Protein AF-A0A971VR02-F1 (afdb_monomer)

Nearest PDB structures (foldseek):
  7drw-assembly1_g  TM=4.726E-01  e=2.283E+00  Homo sapiens

Secondary structure (DSSP, 8-state):
-PPPPHHHHHHHHHHHHHHHHHHHHHHIIIIIHHHHHHHHHHHHHHHHHTSSSPPPPPPGGGGS-HHHHHHHHHHHHHHHHHHHHHHHHHHHHHHTT-----

Sequence (102 aa):
MRQLRPSELVAILRELQRQKTIQEYHEMRNKWAFLAAVFTNGISALAGMFGKKKPKQVEPDAFISKDLKKAVERLTKKTQQEEDRWATLIQEAKAKGLRGPW

Solvent-accessible surface area (backbone atoms only — not comparable to full-atom values): 5870 Å² total; per-residue (Å²): 132,84,85,76,51,74,69,55,50,52,52,51,53,53,50,53,53,50,52,49,54,54,49,51,47,50,46,45,53,62,50,51,18,38,48,52,21,50,53,53,38,51,53,35,54,59,54,31,75,79,42,100,53,84,59,81,83,57,58,32,74,76,72,55,56,70,66,60,55,49,52,50,52,53,55,52,53,51,48,52,55,49,50,54,49,50,53,51,52,52,52,51,38,51,73,70,68,57,86,73,99,119

pLDDT: mean 71.81, std 8.34, range [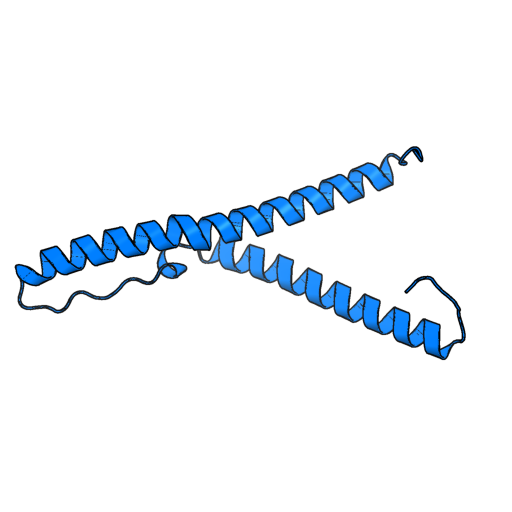50.0, 88.0]

Radius of gyration: 22.69 Å; Cα contacts (8 Å, |Δi|>4): 40; chains: 1; bounding box: 48×31×68 Å

Structure (mmCIF, N/CA/C/O backbone):
data_AF-A0A971VR02-F1
#
_entry.id   AF-A0A971VR02-F1
#
loop_
_atom_site.group_PDB
_atom_site.id
_atom_site.type_symbol
_atom_site.label_atom_id
_atom_site.label_alt_id
_atom_site.label_comp_id
_atom_site.label_asym_id
_atom_site.label_entity_id
_atom_site.label_seq_id
_atom_site.pdbx_PDB_ins_code
_atom_site.Cartn_x
_atom_site.Cartn_y
_atom_site.Cartn_z
_atom_site.occupancy
_atom_site.B_iso_or_equiv
_atom_site.auth_seq_id
_atom_site.auth_comp_id
_atom_site.auth_asym_id
_atom_site.auth_atom_id
_atom_site.pdbx_PDB_model_num
ATOM 1 N N . MET A 1 1 ? 25.600 -12.538 -16.639 1.00 50.00 1 MET A N 1
ATOM 2 C CA . MET A 1 1 ? 24.533 -11.561 -16.324 1.00 50.00 1 MET A CA 1
ATOM 3 C C . MET A 1 1 ? 24.337 -10.672 -17.538 1.00 50.00 1 MET A C 1
ATOM 5 O O . MET A 1 1 ? 25.326 -10.176 -18.062 1.00 50.00 1 MET A O 1
ATOM 9 N N . ARG A 1 2 ? 23.109 -10.540 -18.045 1.00 76.38 2 ARG A N 1
ATOM 10 C CA . ARG A 1 2 ? 22.819 -9.698 -19.216 1.00 76.38 2 ARG A CA 1
ATOM 11 C C . ARG A 1 2 ? 22.858 -8.225 -18.791 1.00 76.38 2 ARG A C 1
ATOM 13 O O . ARG A 1 2 ? 22.298 -7.894 -17.751 1.00 76.38 2 ARG A O 1
ATOM 20 N N . GLN A 1 3 ? 23.525 -7.365 -19.560 1.00 77.56 3 GLN A N 1
ATOM 21 C CA . GLN A 1 3 ? 23.525 -5.922 -19.299 1.00 77.56 3 GLN A CA 1
ATOM 22 C C . GLN A 1 3 ? 22.142 -5.350 -19.628 1.00 77.56 3 GLN A C 1
ATOM 24 O O . GLN A 1 3 ? 21.640 -5.534 -20.737 1.00 77.56 3 GLN A O 1
ATOM 29 N N . LEU A 1 4 ? 21.521 -4.704 -18.641 1.00 75.06 4 LEU A N 1
ATOM 30 C CA . LEU A 1 4 ? 20.229 -4.040 -18.794 1.00 75.06 4 LEU A CA 1
ATOM 31 C C . LEU A 1 4 ? 20.409 -2.750 -19.587 1.00 75.06 4 LEU A C 1
ATOM 33 O O . LEU A 1 4 ? 21.336 -1.977 -19.334 1.00 75.06 4 LEU A O 1
ATOM 37 N N . ARG A 1 5 ? 19.498 -2.491 -20.523 1.00 83.00 5 ARG A N 1
ATOM 38 C CA . ARG A 1 5 ? 19.457 -1.195 -21.203 1.00 83.00 5 ARG A CA 1
ATOM 39 C C . ARG A 1 5 ? 18.953 -0.122 -20.231 1.00 83.00 5 ARG A C 1
ATOM 41 O O . ARG A 1 5 ? 18.125 -0.426 -19.369 1.00 83.00 5 ARG A O 1
ATOM 48 N N . PRO A 1 6 ? 19.365 1.147 -20.388 1.00 82.38 6 PRO A N 1
ATOM 49 C CA . PRO A 1 6 ? 18.902 2.234 -19.522 1.00 82.38 6 PRO A CA 1
ATOM 50 C C . PRO A 1 6 ? 17.370 2.333 -19.411 1.00 82.38 6 PRO A C 1
ATOM 52 O O . PRO A 1 6 ? 16.842 2.614 -18.340 1.00 82.38 6 PRO A O 1
ATOM 55 N N . SER A 1 7 ? 16.638 2.034 -20.489 1.00 82.12 7 SER A N 1
ATOM 56 C CA . SER A 1 7 ? 15.169 2.006 -20.501 1.00 82.12 7 SER A CA 1
ATOM 57 C C . SER A 1 7 ? 14.567 0.877 -19.656 1.00 82.12 7 SER A C 1
ATOM 59 O O . SER A 1 7 ? 13.571 1.088 -18.967 1.00 82.12 7 SER A O 1
ATOM 61 N N . GLU A 1 8 ? 15.180 -0.308 -19.675 1.00 77.62 8 GLU A N 1
ATOM 62 C CA . GLU A 1 8 ? 14.760 -1.463 -18.871 1.00 77.62 8 GLU A CA 1
ATOM 63 C C . GLU A 1 8 ? 15.004 -1.195 -17.383 1.00 77.62 8 GLU A C 1
ATOM 65 O O . GLU A 1 8 ? 14.164 -1.517 -16.547 1.00 77.62 8 GLU A O 1
ATOM 70 N N . LEU A 1 9 ? 16.105 -0.515 -17.055 1.00 82.69 9 LEU A N 1
ATOM 71 C CA . LEU A 1 9 ? 16.428 -0.117 -15.687 1.00 82.69 9 LEU A CA 1
ATOM 72 C C . LEU A 1 9 ? 15.407 0.890 -15.131 1.00 82.69 9 LEU A C 1
ATOM 74 O O . LEU A 1 9 ? 14.932 0.729 -14.009 1.00 82.69 9 LEU A O 1
ATOM 78 N N . VAL A 1 10 ? 14.997 1.884 -15.928 1.00 83.44 10 VAL A N 1
ATOM 79 C CA . VAL A 1 10 ? 13.938 2.836 -15.539 1.00 83.44 10 VAL A CA 1
ATOM 80 C C . VAL A 1 10 ? 12.592 2.134 -15.334 1.00 83.44 10 VAL A C 1
ATOM 82 O O . VAL A 1 10 ? 11.867 2.469 -14.397 1.00 83.44 10 VAL A O 1
ATOM 85 N N . ALA A 1 11 ? 12.255 1.155 -16.177 1.00 82.75 11 ALA A N 1
ATOM 86 C CA . ALA A 1 11 ? 11.032 0.370 -16.018 1.00 82.75 11 ALA A CA 1
ATOM 87 C C . ALA A 1 11 ? 11.045 -0.439 -14.709 1.00 82.75 11 ALA A C 1
ATOM 89 O O . ALA A 1 11 ? 10.077 -0.390 -13.951 1.00 82.75 11 ALA A O 1
ATOM 90 N N . ILE A 1 12 ? 12.165 -1.098 -14.398 1.00 81.62 12 ILE A N 1
ATOM 91 C CA . ILE A 1 12 ? 12.343 -1.849 -13.148 1.00 81.62 12 ILE A CA 1
ATOM 92 C C . ILE A 1 12 ? 12.247 -0.921 -11.930 1.00 81.62 12 ILE A C 1
ATOM 94 O O . ILE A 1 12 ? 11.555 -1.249 -10.970 1.00 81.62 12 ILE A O 1
ATOM 98 N N . LEU A 1 13 ? 12.880 0.258 -11.964 1.00 82.00 13 LEU A N 1
ATOM 99 C CA . LEU A 1 13 ? 12.797 1.228 -10.865 1.00 82.00 13 LEU A CA 1
ATOM 100 C C . LEU A 1 13 ? 11.361 1.702 -10.612 1.00 82.00 13 LEU A C 1
ATOM 102 O O . LEU A 1 13 ? 10.946 1.814 -9.458 1.00 82.00 13 LEU A O 1
ATOM 106 N N . ARG A 1 14 ? 10.588 1.947 -11.677 1.00 79.38 14 ARG A N 1
ATOM 107 C CA . ARG A 1 14 ? 9.173 2.322 -11.555 1.00 79.38 14 ARG A CA 1
ATOM 108 C C . ARG A 1 14 ? 8.34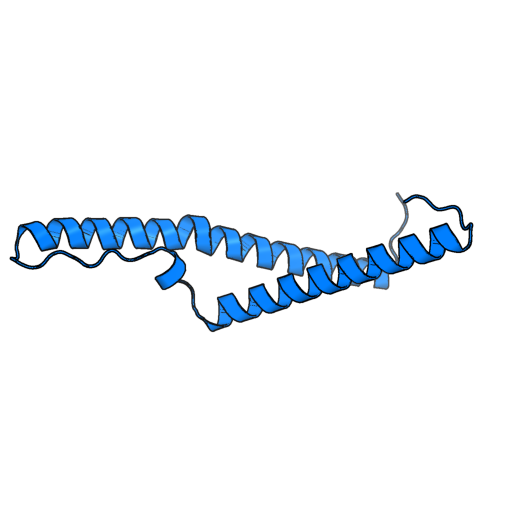3 1.205 -10.932 1.00 79.38 14 ARG A C 1
ATOM 110 O O . ARG A 1 14 ? 7.527 1.486 -10.057 1.00 79.38 14 ARG A O 1
ATOM 117 N N . GLU A 1 15 ? 8.570 -0.041 -11.337 1.00 82.25 15 GLU A N 1
ATOM 118 C CA . GLU A 1 15 ? 7.842 -1.181 -10.777 1.00 82.25 15 GLU A CA 1
ATOM 119 C C . GLU A 1 15 ? 8.222 -1.439 -9.312 1.00 82.25 15 GLU A C 1
ATOM 121 O O . GLU A 1 15 ? 7.349 -1.657 -8.477 1.00 82.25 15 GLU A O 1
ATOM 126 N N . LEU A 1 16 ? 9.501 -1.307 -8.949 1.00 80.25 16 LEU A N 1
ATOM 127 C CA . LEU A 1 16 ? 9.942 -1.410 -7.554 1.00 80.25 16 LEU A CA 1
ATOM 128 C C . LEU A 1 16 ? 9.333 -0.314 -6.672 1.00 80.25 16 LEU A C 1
ATOM 130 O O . LEU A 1 16 ? 8.891 -0.586 -5.556 1.00 80.25 16 LEU A O 1
ATOM 134 N N . GLN A 1 17 ? 9.255 0.922 -7.169 1.00 75.00 17 GLN A N 1
ATOM 135 C CA . GLN A 1 17 ? 8.597 2.018 -6.456 1.00 75.00 17 GLN A CA 1
ATOM 136 C C . GLN A 1 17 ? 7.095 1.745 -6.262 1.00 75.00 17 GLN A C 1
ATOM 138 O O . GLN A 1 17 ? 6.529 2.021 -5.201 1.00 75.00 17 GLN A O 1
ATOM 143 N N . ARG A 1 18 ? 6.447 1.149 -7.265 1.00 80.56 18 ARG A N 1
ATOM 144 C CA . ARG A 1 18 ? 5.046 0.725 -7.197 1.00 80.56 18 ARG A CA 1
ATOM 145 C C . ARG A 1 18 ? 4.835 -0.380 -6.158 1.00 80.56 18 ARG A C 1
ATOM 147 O O . ARG A 1 18 ? 3.947 -0.263 -5.320 1.00 80.56 18 ARG A O 1
ATOM 154 N N . GLN A 1 19 ? 5.675 -1.412 -6.153 1.00 77.12 19 GLN A N 1
ATOM 155 C CA . GLN A 1 19 ? 5.601 -2.491 -5.162 1.00 77.12 19 GLN A CA 1
ATOM 156 C C . GLN A 1 19 ? 5.831 -1.973 -3.740 1.00 77.12 19 GLN A C 1
ATOM 158 O O . GLN A 1 19 ? 5.063 -2.300 -2.836 1.00 77.12 19 GLN A O 1
ATOM 163 N N . LYS A 1 20 ? 6.820 -1.092 -3.555 1.00 82.38 20 LYS A N 1
ATOM 164 C CA . LYS A 1 20 ? 7.113 -0.471 -2.260 1.00 82.38 20 LYS A CA 1
ATOM 165 C C . LYS A 1 20 ? 5.920 0.315 -1.712 1.00 82.38 20 LYS A C 1
ATOM 167 O O . LYS A 1 20 ? 5.573 0.147 -0.551 1.00 82.38 20 LYS A O 1
ATOM 172 N N . THR A 1 21 ? 5.248 1.111 -2.546 1.00 77.06 21 THR A N 1
ATOM 173 C CA . THR A 1 21 ? 4.074 1.897 -2.115 1.00 77.06 21 THR A CA 1
ATOM 174 C C . THR A 1 21 ? 2.876 1.024 -1.734 1.00 77.06 21 THR A C 1
ATOM 176 O O . THR A 1 21 ? 2.182 1.320 -0.761 1.00 77.06 21 THR A O 1
ATOM 179 N N . ILE A 1 22 ? 2.646 -0.083 -2.447 1.00 77.69 22 ILE A N 1
ATOM 180 C CA . ILE A 1 22 ? 1.620 -1.073 -2.083 1.00 77.69 22 ILE A CA 1
ATOM 181 C C . ILE A 1 22 ? 1.971 -1.741 -0.747 1.00 77.69 22 ILE A C 1
ATOM 183 O O . ILE A 1 22 ? 1.116 -1.868 0.130 1.00 77.69 22 ILE A O 1
ATOM 187 N N . GLN A 1 23 ? 3.231 -2.132 -0.565 1.00 78.19 23 GLN A N 1
ATOM 188 C CA . GLN A 1 23 ? 3.697 -2.772 0.661 1.00 78.19 23 GLN A CA 1
ATOM 189 C C . GLN A 1 23 ? 3.600 -1.834 1.873 1.00 78.19 23 GLN A C 1
ATOM 191 O O . GLN A 1 23 ? 3.035 -2.221 2.893 1.00 78.19 23 GLN A O 1
ATOM 196 N N . GLU A 1 24 ? 4.060 -0.589 1.748 1.00 72.25 24 GLU A N 1
ATOM 197 C CA . GLU A 1 24 ? 3.957 0.436 2.796 1.00 72.25 24 GLU A CA 1
ATOM 198 C C . GLU A 1 24 ? 2.496 0.718 3.173 1.00 72.25 24 GLU A C 1
ATOM 200 O O . GLU A 1 24 ? 2.176 0.857 4.354 1.00 72.25 24 GLU A O 1
ATOM 205 N N . TYR A 1 25 ? 1.580 0.724 2.197 1.00 68.69 25 TYR A N 1
ATOM 206 C CA . TYR A 1 25 ? 0.148 0.830 2.472 1.00 68.69 25 TYR A CA 1
ATOM 207 C C . TYR A 1 25 ? -0.377 -0.349 3.294 1.00 68.69 25 TYR A C 1
ATOM 209 O O . TYR A 1 25 ? -1.098 -0.147 4.274 1.00 68.69 25 TYR A O 1
ATOM 217 N N . HIS A 1 26 ? -0.019 -1.578 2.916 1.00 76.06 26 HIS A N 1
ATOM 218 C CA . HIS A 1 26 ? -0.407 -2.765 3.670 1.00 76.06 26 HIS A CA 1
ATOM 219 C C . HIS A 1 26 ? 0.175 -2.754 5.084 1.00 76.06 26 HIS A C 1
ATOM 221 O O . HIS A 1 26 ? -0.525 -3.120 6.026 1.00 76.06 26 HIS A O 1
ATOM 227 N N . GLU A 1 27 ? 1.409 -2.288 5.272 1.00 75.25 27 GLU A N 1
ATOM 228 C CA . GLU A 1 27 ? 2.002 -2.151 6.602 1.00 75.25 27 GLU A CA 1
ATOM 229 C C . GLU A 1 27 ? 1.331 -1.059 7.443 1.00 75.25 27 GLU A C 1
ATOM 231 O O . GLU A 1 27 ? 1.029 -1.303 8.612 1.00 75.25 27 GLU A O 1
ATOM 236 N N . MET A 1 28 ? 1.025 0.111 6.870 1.00 66.19 28 MET A N 1
ATOM 237 C CA . MET A 1 28 ? 0.235 1.149 7.546 1.00 66.19 28 MET A CA 1
ATOM 238 C C . MET A 1 28 ? -1.140 0.623 7.960 1.00 66.19 28 MET A C 1
ATOM 240 O O . MET A 1 28 ? -1.547 0.787 9.112 1.00 66.19 28 MET A O 1
ATOM 244 N N . ARG A 1 29 ? -1.842 -0.043 7.040 1.00 67.94 29 ARG A N 1
ATOM 245 C CA . ARG A 1 29 ? -3.175 -0.599 7.281 1.00 67.94 29 ARG A CA 1
ATOM 246 C C . ARG A 1 29 ? -3.162 -1.692 8.343 1.00 67.94 29 ARG A C 1
ATOM 248 O O . ARG A 1 29 ? -3.998 -1.678 9.240 1.00 67.94 29 ARG A O 1
ATOM 255 N N . ASN A 1 30 ? -2.213 -2.617 8.263 1.00 70.94 30 ASN A N 1
ATOM 256 C CA . ASN A 1 30 ? -2.217 -3.802 9.113 1.00 70.94 30 ASN A CA 1
ATOM 257 C C . ASN A 1 30 ? -1.567 -3.560 10.474 1.00 70.94 30 ASN A C 1
ATOM 259 O O . ASN A 1 30 ? -2.048 -4.102 11.460 1.00 70.94 30 ASN A O 1
ATOM 263 N N . LYS A 1 31 ? -0.482 -2.779 10.555 1.00 69.25 31 LYS A N 1
ATOM 264 C CA . LYS A 1 31 ? 0.250 -2.572 11.817 1.00 69.25 31 LYS A CA 1
ATOM 265 C C . LYS A 1 31 ? -0.22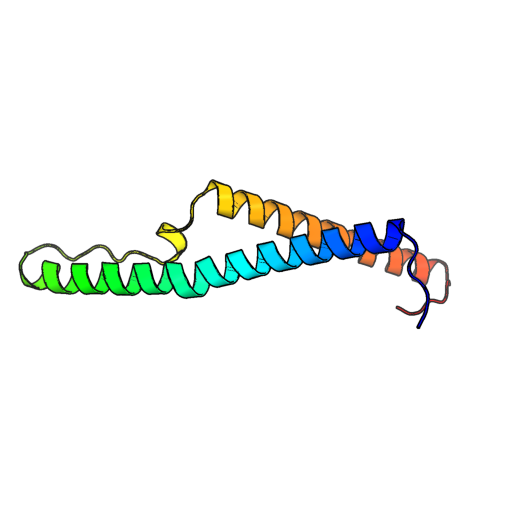5 -1.314 12.533 1.00 69.25 31 LYS A C 1
ATOM 267 O O . LYS A 1 31 ? -0.656 -1.385 13.677 1.00 69.25 31 LYS A O 1
ATOM 272 N N . TRP A 1 32 ? -0.193 -0.163 11.866 1.00 66.25 32 TRP A N 1
ATOM 273 C CA . TRP A 1 32 ? -0.445 1.124 12.523 1.00 66.25 32 TRP A CA 1
ATOM 274 C C . TRP A 1 32 ? -1.924 1.380 12.773 1.00 66.25 32 TRP A C 1
ATOM 276 O O . TRP A 1 32 ? -2.297 1.801 13.864 1.00 66.25 32 TRP A O 1
ATOM 286 N N . ALA A 1 33 ? -2.773 1.072 11.797 1.00 71.38 33 ALA A N 1
ATOM 287 C CA . ALA A 1 33 ? -4.210 1.244 11.949 1.00 71.38 33 ALA A CA 1
ATOM 288 C C . ALA A 1 33 ? -4.791 0.242 12.967 1.00 71.38 33 ALA A C 1
ATOM 290 O O . ALA A 1 33 ? -5.669 0.592 13.754 1.00 71.38 33 ALA A O 1
ATOM 291 N N . PHE A 1 34 ? -4.243 -0.978 13.019 1.00 67.38 34 PHE A N 1
ATOM 292 C CA . PHE A 1 34 ? -4.560 -1.958 14.058 1.00 67.38 34 PHE A CA 1
ATOM 293 C C . PHE A 1 34 ? -4.124 -1.484 15.445 1.00 67.38 34 PHE A C 1
ATOM 295 O O . PHE A 1 34 ? -4.941 -1.477 16.360 1.00 67.38 34 PHE A O 1
ATOM 302 N N . LEU A 1 35 ? -2.875 -1.030 15.604 1.00 68.56 35 LEU A N 1
ATOM 303 C CA . LEU A 1 35 ? -2.386 -0.500 16.880 1.00 68.56 35 LEU A CA 1
ATOM 304 C C . LEU A 1 35 ? -3.220 0.701 17.338 1.00 68.56 35 LEU A C 1
ATOM 306 O O . LEU A 1 35 ? -3.669 0.722 18.480 1.00 68.56 35 LEU A O 1
ATOM 310 N N . ALA A 1 36 ? -3.504 1.653 16.448 1.00 70.62 36 ALA A N 1
ATOM 311 C CA . ALA A 1 36 ? -4.367 2.792 16.745 1.00 70.62 36 ALA A CA 1
ATOM 312 C C . ALA A 1 36 ? -5.768 2.341 17.183 1.00 70.62 36 ALA A C 1
ATOM 314 O O . ALA A 1 36 ? -6.274 2.824 18.196 1.00 70.62 36 ALA A O 1
ATOM 315 N N . ALA A 1 37 ? -6.376 1.371 16.495 1.00 69.69 37 ALA A N 1
ATOM 316 C CA . ALA A 1 37 ? -7.670 0.819 16.885 1.00 69.69 37 ALA A CA 1
ATOM 317 C C . ALA A 1 37 ? -7.616 0.115 18.250 1.00 69.69 37 ALA A C 1
ATOM 319 O O . ALA A 1 37 ? -8.496 0.337 19.078 1.00 69.69 37 ALA A O 1
ATOM 320 N N . VAL A 1 38 ? -6.580 -0.681 18.526 1.00 69.12 38 VAL A N 1
ATOM 321 C CA . VAL A 1 38 ? -6.391 -1.357 19.820 1.00 69.12 38 VAL A CA 1
ATOM 322 C C . VAL A 1 38 ? -6.233 -0.340 20.950 1.00 69.12 38 VAL A C 1
ATOM 324 O O . VAL A 1 38 ? -6.951 -0.432 21.943 1.00 69.12 38 VAL A O 1
ATOM 327 N N . PHE A 1 39 ? -5.372 0.668 20.787 1.00 67.38 39 PHE A N 1
ATOM 328 C CA . PHE A 1 39 ? -5.201 1.735 21.777 1.00 67.38 39 PHE A CA 1
ATOM 329 C C . PHE A 1 39 ? -6.501 2.520 21.998 1.00 67.38 39 PHE A C 1
ATOM 331 O O . PHE A 1 39 ? -6.920 2.714 23.138 1.00 67.38 39 PHE A O 1
ATOM 338 N N . THR A 1 40 ? -7.185 2.926 20.927 1.00 66.69 40 THR A N 1
ATOM 339 C CA . THR A 1 40 ? -8.399 3.757 21.013 1.00 66.69 40 THR A CA 1
ATOM 340 C C . THR A 1 40 ? -9.578 2.992 21.618 1.00 66.69 40 THR A C 1
ATOM 342 O O . THR A 1 40 ? -10.323 3.542 22.433 1.00 66.69 40 THR A O 1
ATOM 345 N N . ASN A 1 41 ? -9.730 1.709 21.274 1.00 69.88 41 ASN A N 1
ATOM 346 C CA . ASN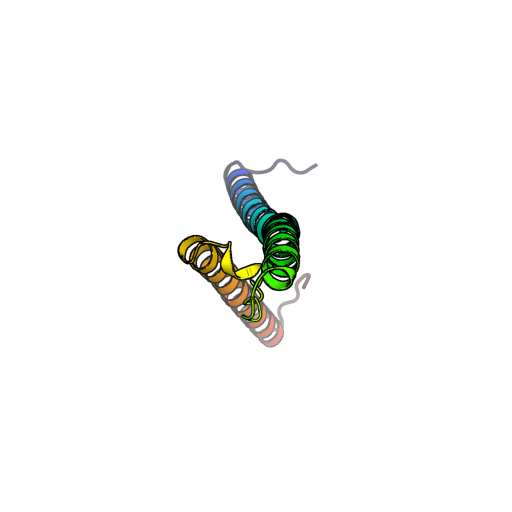 A 1 41 ? -10.744 0.835 21.860 1.00 69.88 41 ASN A CA 1
ATOM 347 C C . ASN A 1 41 ? -10.411 0.481 23.315 1.00 69.88 41 ASN A C 1
ATOM 349 O O . ASN A 1 41 ? -11.315 0.471 24.143 1.00 69.88 41 ASN A O 1
ATOM 353 N N . GLY A 1 42 ? -9.136 0.262 23.652 1.00 65.50 42 GLY A N 1
ATOM 354 C CA . GLY A 1 42 ? -8.687 0.029 25.027 1.00 65.50 42 GLY A CA 1
ATOM 355 C C . GLY A 1 42 ? -8.960 1.227 25.941 1.00 65.50 42 GLY A C 1
ATOM 356 O O . GLY A 1 42 ? -9.559 1.070 27.003 1.00 65.50 42 GLY A O 1
ATOM 357 N N . ILE A 1 43 ? -8.621 2.441 25.491 1.00 68.56 43 ILE A N 1
ATOM 358 C CA . ILE A 1 43 ? -8.926 3.690 26.212 1.00 68.56 43 ILE A CA 1
ATOM 359 C C . ILE A 1 43 ? -10.443 3.897 26.322 1.00 68.56 43 ILE A C 1
ATOM 361 O O . ILE A 1 43 ? -10.944 4.244 27.390 1.00 68.56 43 ILE A O 1
ATOM 365 N N . SER A 1 44 ? -11.194 3.643 25.248 1.00 59.88 44 SER A N 1
ATOM 366 C CA . SER A 1 44 ? -12.656 3.776 25.259 1.00 59.88 44 SER A CA 1
ATOM 367 C C . SER A 1 44 ? -13.347 2.757 26.168 1.00 59.88 44 SER A C 1
ATOM 369 O O . SER A 1 44 ? -14.335 3.099 26.814 1.00 59.88 44 SER A O 1
ATOM 371 N N . ALA A 1 45 ? -12.839 1.525 26.258 1.00 60.06 45 ALA A N 1
ATOM 372 C CA . ALA A 1 45 ? -13.345 0.506 27.173 1.00 60.06 45 ALA A CA 1
ATOM 373 C C . ALA A 1 45 ? -13.128 0.917 28.636 1.00 60.06 45 ALA A C 1
ATOM 375 O O . ALA A 1 45 ? -14.062 0.845 29.431 1.00 60.06 45 ALA A O 1
ATOM 376 N N . LEU A 1 46 ? -11.940 1.436 28.966 1.00 61.22 46 LEU A N 1
ATOM 377 C CA . LEU A 1 46 ? -11.635 1.957 30.301 1.00 61.22 46 LEU A CA 1
ATOM 378 C C . LEU A 1 46 ? -12.495 3.182 30.647 1.00 61.22 46 LEU A C 1
ATOM 380 O O . LEU A 1 46 ? -13.067 3.241 31.730 1.00 61.22 46 LEU A O 1
ATOM 384 N N . ALA A 1 47 ? -12.670 4.127 29.721 1.00 59.94 47 ALA A N 1
ATOM 385 C CA . ALA A 1 47 ? -13.539 5.289 29.922 1.00 59.94 47 ALA A CA 1
ATOM 386 C C . ALA A 1 47 ? -15.028 4.903 30.057 1.00 59.94 47 ALA A C 1
ATOM 388 O O . ALA A 1 47 ? -15.763 5.509 30.837 1.00 59.94 47 ALA A O 1
ATOM 389 N N . GLY A 1 48 ? -15.474 3.868 29.338 1.00 56.41 48 GLY A N 1
ATOM 390 C CA . GLY A 1 48 ? -16.829 3.317 29.420 1.00 56.41 48 GLY A CA 1
ATOM 391 C C . GLY A 1 48 ? -17.147 2.639 30.756 1.00 56.41 48 GLY A C 1
ATOM 392 O O . GL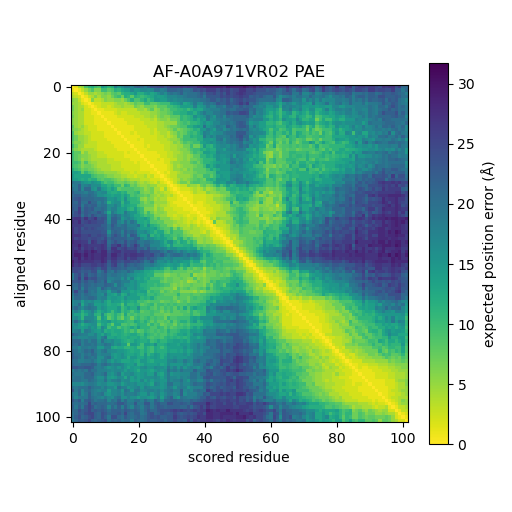Y A 1 48 ? -18.314 2.553 31.122 1.00 56.41 48 GLY A O 1
ATOM 393 N N . MET A 1 49 ? -16.138 2.218 31.526 1.00 56.75 49 MET A N 1
ATOM 394 C CA . MET A 1 49 ? -16.344 1.730 32.897 1.00 56.75 49 MET A CA 1
ATOM 395 C C . MET A 1 49 ? -16.711 2.859 33.875 1.00 56.75 49 MET A C 1
ATOM 397 O O . MET A 1 49 ? -17.355 2.597 34.888 1.00 56.75 49 MET A O 1
ATOM 401 N N . PHE A 1 50 ? -16.374 4.114 33.555 1.00 59.00 50 PHE A N 1
ATOM 402 C CA . PHE A 1 50 ? -16.684 5.295 34.371 1.00 59.00 50 PHE A CA 1
ATOM 403 C C . PHE A 1 50 ? -17.935 6.067 33.902 1.00 59.00 50 PHE A C 1
ATOM 405 O O . PHE A 1 50 ? -18.285 7.086 34.497 1.00 59.00 50 PHE A O 1
ATOM 412 N N . GLY A 1 51 ? -18.650 5.607 32.864 1.00 55.38 51 GLY A N 1
ATOM 413 C CA . GLY A 1 51 ? -19.817 6.313 32.320 1.00 55.38 51 GLY A CA 1
ATOM 414 C C . GLY A 1 51 ? -20.896 5.399 31.731 1.00 55.38 51 GLY A C 1
ATOM 415 O O . GLY A 1 51 ? -20.613 4.369 31.139 1.00 55.38 51 GLY A O 1
ATOM 416 N N . LYS A 1 52 ? -22.173 5.800 31.822 1.00 58.09 52 LYS A N 1
ATOM 417 C CA . LYS A 1 52 ? -23.350 4.997 31.399 1.00 58.09 52 LYS A CA 1
ATOM 418 C C . LYS A 1 52 ? -23.483 4.740 29.880 1.00 58.09 52 LYS A C 1
ATOM 420 O O . LYS A 1 52 ? -24.494 4.188 29.449 1.00 58.09 52 LYS A O 1
ATOM 425 N N . LYS A 1 53 ? -22.530 5.162 29.042 1.00 59.03 53 LYS A N 1
ATOM 426 C CA . LYS A 1 53 ? -22.610 5.039 27.574 1.00 59.03 53 LYS A CA 1
ATOM 427 C C . LYS A 1 53 ? -21.643 3.973 27.067 1.00 59.03 53 LYS A C 1
ATOM 429 O O . LYS A 1 53 ? -20.449 4.054 27.326 1.00 59.03 53 LYS A O 1
ATOM 434 N N . LYS A 1 54 ? -22.160 3.019 26.283 1.00 59.41 54 LYS A N 1
ATOM 435 C CA . LYS A 1 54 ? -21.330 2.034 25.576 1.00 59.41 54 LYS A CA 1
ATOM 436 C C . LYS A 1 54 ? -20.373 2.760 24.614 1.00 59.41 54 LYS A C 1
ATOM 438 O O . LYS A 1 54 ? -20.856 3.539 23.785 1.00 59.41 54 LYS A O 1
ATOM 443 N N . PRO A 1 55 ? -19.054 2.530 24.704 1.00 62.78 55 PRO A N 1
ATOM 444 C CA . PRO A 1 55 ? -18.097 3.131 23.785 1.00 62.78 55 PRO A CA 1
ATOM 445 C C . PRO A 1 55 ? -18.318 2.630 22.351 1.00 62.78 55 PRO A C 1
ATOM 447 O O . PRO A 1 55 ? -18.593 1.449 22.135 1.00 62.78 55 PRO A O 1
ATOM 450 N N . LYS A 1 56 ? -18.203 3.528 21.362 1.00 67.06 56 LYS A N 1
ATOM 451 C CA . LYS A 1 56 ? -18.192 3.141 19.943 1.00 67.06 56 LYS A CA 1
ATOM 452 C C . LYS A 1 56 ? -16.857 2.475 19.628 1.00 67.06 56 LYS A C 1
ATOM 454 O O . LYS A 1 56 ? -15.812 3.069 19.875 1.00 67.06 56 LYS A O 1
ATOM 459 N N . GLN A 1 57 ? -16.908 1.274 19.064 1.00 68.69 57 GLN A N 1
ATOM 460 C CA . GLN A 1 57 ? -15.716 0.576 18.603 1.00 68.69 57 GLN A CA 1
ATOM 461 C C . GLN A 1 57 ? -15.206 1.236 17.317 1.00 68.69 57 GLN A C 1
ATOM 463 O O . GLN A 1 57 ? -15.975 1.463 16.381 1.00 68.69 57 GLN A O 1
ATOM 468 N N . VAL A 1 58 ? -13.922 1.584 17.292 1.00 71.88 58 VAL A N 1
ATOM 469 C CA . VAL A 1 58 ? -13.250 2.176 16.134 1.00 71.88 58 VAL A CA 1
ATOM 470 C C . VAL A 1 58 ? -12.520 1.070 15.382 1.00 71.88 58 VAL A C 1
ATOM 472 O O . VAL A 1 58 ? -11.734 0.325 15.972 1.00 71.88 58 VAL A O 1
ATOM 475 N N . GLU A 1 59 ? -12.7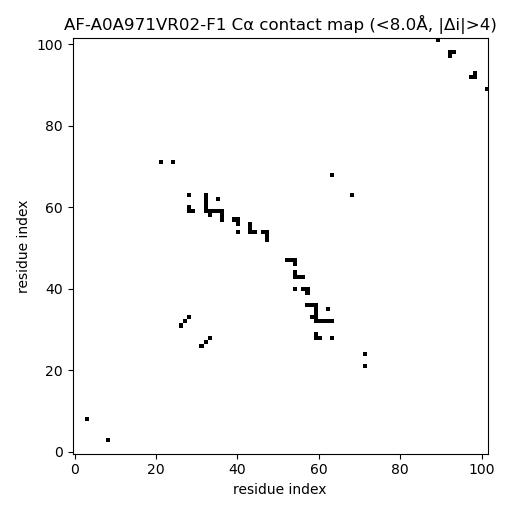90 0.955 14.084 1.00 67.75 59 GLU A N 1
ATOM 476 C CA . GLU A 1 59 ? -12.098 0.014 13.207 1.00 67.75 59 GLU A CA 1
ATOM 477 C C . GLU A 1 59 ? -10.762 0.582 12.699 1.00 67.75 59 GLU A C 1
ATOM 479 O O . GLU A 1 59 ? -10.641 1.797 12.520 1.00 67.75 59 GLU A O 1
ATOM 484 N N . PRO A 1 60 ? -9.775 -0.276 12.385 1.00 62.53 60 PRO A N 1
ATOM 485 C CA . PRO A 1 60 ? -8.496 0.141 11.808 1.00 62.53 60 PRO A CA 1
ATOM 486 C C . PRO A 1 60 ? -8.642 1.022 10.557 1.00 62.53 60 PRO A C 1
ATOM 488 O O . PRO A 1 60 ? -7.970 2.042 10.424 1.00 62.53 60 PRO A O 1
ATOM 491 N N . ASP A 1 61 ? -9.579 0.692 9.664 1.00 65.06 61 ASP A N 1
ATOM 492 C CA . ASP A 1 61 ? -9.814 1.436 8.418 1.00 65.06 61 ASP A CA 1
ATOM 493 C C . ASP A 1 61 ? -10.233 2.908 8.657 1.00 65.06 61 ASP A C 1
ATOM 495 O O . ASP A 1 61 ? -10.114 3.723 7.742 1.00 65.06 61 ASP A O 1
ATOM 499 N N . ALA A 1 62 ? -10.670 3.279 9.870 1.00 67.88 62 ALA A N 1
ATOM 500 C CA . ALA A 1 62 ? -11.040 4.653 10.225 1.00 67.88 62 ALA A CA 1
ATOM 501 C C . ALA A 1 62 ? -9.840 5.615 10.327 1.00 67.88 62 ALA A C 1
ATOM 503 O O . ALA A 1 62 ? -10.024 6.828 10.234 1.00 67.88 62 ALA A O 1
ATOM 504 N N . PHE A 1 63 ? -8.621 5.092 10.493 1.00 64.81 63 PHE A N 1
ATOM 505 C CA . PHE A 1 63 ? -7.395 5.892 10.614 1.00 64.81 63 PHE A CA 1
ATOM 506 C C . PHE A 1 63 ? -6.670 6.108 9.276 1.00 64.81 63 PHE A C 1
ATOM 508 O O . PHE A 1 63 ? -5.682 6.838 9.215 1.00 64.81 63 PHE A O 1
ATOM 515 N N . ILE A 1 64 ? -7.151 5.497 8.190 1.00 66.00 64 ILE A N 1
ATOM 516 C CA . ILE A 1 64 ? -6.562 5.628 6.853 1.00 66.00 64 ILE A CA 1
ATOM 517 C C . ILE A 1 64 ? -7.261 6.767 6.107 1.00 66.00 64 ILE A C 1
ATOM 519 O O . ILE A 1 64 ? -8.486 6.780 5.971 1.00 66.00 64 ILE A O 1
ATOM 523 N N . SER A 1 65 ? -6.491 7.723 5.576 1.00 67.38 65 SER A N 1
ATOM 524 C CA . SER A 1 65 ? -7.067 8.834 4.816 1.00 67.38 65 SER A CA 1
ATOM 525 C C . SER A 1 65 ? -7.747 8.341 3.530 1.00 67.38 65 SER A C 1
ATOM 527 O O . SER A 1 65 ? -7.259 7.453 2.821 1.00 67.38 65 SER A O 1
ATOM 529 N N . LYS A 1 66 ? -8.905 8.934 3.210 1.00 69.69 66 LYS A N 1
ATOM 530 C CA . LYS A 1 66 ? -9.708 8.560 2.032 1.00 69.69 66 LYS A CA 1
ATOM 531 C C . LYS A 1 66 ? -8.928 8.710 0.727 1.00 69.69 66 LYS A C 1
ATOM 533 O O . LYS A 1 66 ? -9.114 7.907 -0.184 1.00 69.69 66 LYS A O 1
ATOM 538 N N . ASP A 1 67 ? -8.058 9.710 0.640 1.00 64.69 67 ASP A N 1
ATOM 539 C CA . ASP A 1 67 ? -7.272 9.982 -0.565 1.00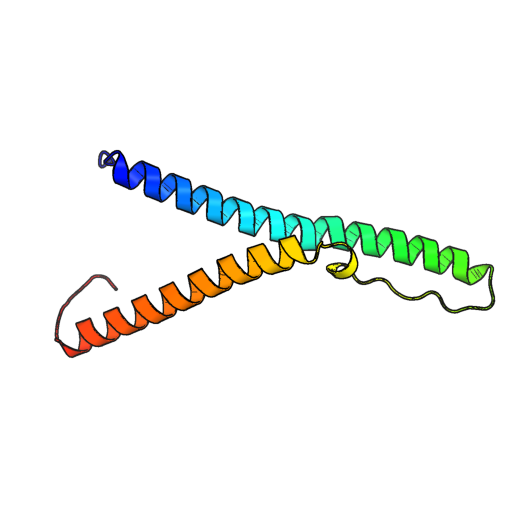 64.69 67 ASP A CA 1
ATOM 540 C C . ASP A 1 67 ? -6.196 8.924 -0.796 1.00 64.69 67 ASP A C 1
ATOM 542 O O . ASP A 1 67 ? -6.002 8.479 -1.926 1.00 64.69 67 ASP A O 1
ATOM 546 N N . LEU A 1 68 ? -5.571 8.439 0.277 1.00 63.41 68 LEU A N 1
ATOM 547 C CA . LEU A 1 68 ? -4.566 7.384 0.206 1.00 63.41 68 LEU A CA 1
ATOM 548 C C . LEU A 1 68 ? -5.216 6.038 -0.146 1.00 63.41 68 LEU A C 1
ATOM 550 O O . LEU A 1 68 ? -4.731 5.335 -1.032 1.00 63.41 68 LEU A O 1
ATOM 554 N N . LYS A 1 69 ? -6.390 5.737 0.429 1.00 68.62 69 LYS A N 1
ATOM 555 C CA . LYS A 1 69 ? -7.213 4.579 0.028 1.00 68.62 69 LYS A CA 1
ATOM 556 C C . LYS A 1 69 ? -7.571 4.630 -1.464 1.00 68.62 69 LYS A C 1
ATOM 558 O O . LYS A 1 69 ? -7.381 3.644 -2.169 1.00 68.62 69 LYS A O 1
ATOM 563 N N . LYS A 1 70 ? -8.013 5.790 -1.969 1.00 74.88 70 LYS A N 1
ATOM 564 C CA . LYS A 1 70 ? -8.324 5.991 -3.398 1.00 74.88 70 LYS A CA 1
ATOM 565 C C . LYS A 1 70 ? -7.096 5.866 -4.301 1.00 74.88 70 LYS A C 1
ATOM 567 O O . LYS A 1 70 ? -7.214 5.338 -5.405 1.00 74.88 70 LYS A O 1
ATOM 572 N N . ALA A 1 71 ? -5.940 6.376 -3.879 1.00 69.75 71 ALA A N 1
ATOM 573 C CA . ALA A 1 71 ? -4.704 6.290 -4.652 1.00 69.75 71 ALA A CA 1
ATOM 574 C C . ALA A 1 71 ? -4.266 4.831 -4.831 1.00 69.75 71 ALA A C 1
ATOM 576 O O . ALA A 1 71 ? -3.981 4.413 -5.953 1.00 69.75 71 ALA A O 1
ATOM 577 N N . VAL A 1 72 ? -4.309 4.040 -3.757 1.00 68.00 72 VAL A N 1
ATOM 578 C CA . VAL A 1 72 ? -3.990 2.609 -3.805 1.00 68.00 72 VAL A CA 1
ATOM 579 C C . VAL A 1 72 ? -5.019 1.842 -4.622 1.00 68.00 72 VAL A C 1
ATOM 581 O O . VAL A 1 72 ? -4.640 1.091 -5.510 1.00 68.00 72 VAL A O 1
ATOM 584 N N . GLU A 1 73 ? -6.313 2.094 -4.428 1.00 72.44 73 GLU A N 1
ATOM 585 C CA . GLU A 1 73 ? -7.364 1.430 -5.206 1.00 72.44 73 GLU A CA 1
ATOM 586 C C . GLU A 1 73 ? -7.211 1.681 -6.718 1.00 72.44 73 GLU A C 1
ATOM 588 O O . GLU A 1 73 ? -7.394 0.774 -7.529 1.00 72.44 73 GLU A O 1
ATOM 593 N N . ARG A 1 74 ? -6.811 2.897 -7.116 1.00 75.62 74 ARG A N 1
ATOM 594 C CA . ARG A 1 74 ? -6.487 3.222 -8.515 1.00 75.62 74 ARG A CA 1
ATOM 595 C C . ARG A 1 74 ? -5.254 2.473 -9.018 1.00 75.62 74 ARG A C 1
ATOM 597 O O . ARG A 1 74 ? -5.244 2.073 -10.178 1.00 75.62 74 ARG A O 1
ATOM 604 N N . LEU A 1 75 ? -4.228 2.297 -8.185 1.00 70.12 75 LEU A N 1
ATOM 605 C CA . LEU A 1 75 ? -3.034 1.523 -8.538 1.00 70.12 75 LEU A CA 1
ATOM 606 C C . LEU A 1 75 ? -3.372 0.037 -8.708 1.00 70.12 75 LEU A C 1
ATOM 608 O O . LEU A 1 75 ? -2.970 -0.558 -9.703 1.00 70.12 75 LEU A O 1
ATOM 612 N N . THR A 1 76 ? -4.170 -0.536 -7.806 1.00 70.88 76 THR A N 1
ATOM 613 C CA . THR A 1 76 ? -4.590 -1.943 -7.863 1.00 70.88 76 THR A CA 1
ATOM 614 C C . THR A 1 76 ? -5.513 -2.219 -9.051 1.00 70.88 76 THR A C 1
ATOM 616 O O . THR A 1 76 ? -5.287 -3.182 -9.777 1.00 70.88 76 THR A O 1
ATOM 619 N N . LYS A 1 77 ? -6.501 -1.351 -9.322 1.00 73.44 77 LYS A N 1
ATOM 620 C CA . LYS A 1 77 ? -7.395 -1.495 -10.490 1.0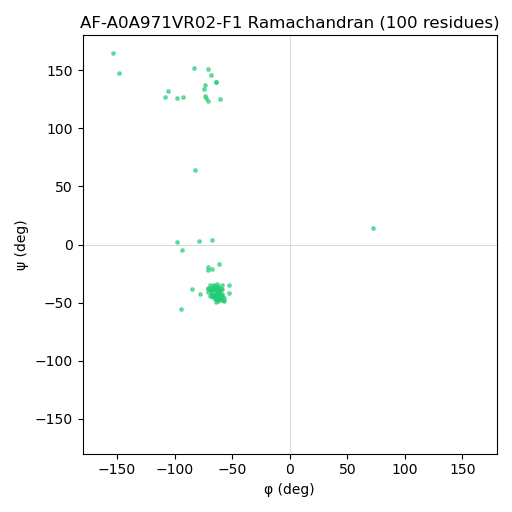0 73.44 77 LYS A CA 1
ATOM 621 C C . LYS A 1 77 ? -6.644 -1.426 -11.817 1.00 73.44 77 LYS A C 1
ATOM 623 O O . LYS A 1 77 ? -6.986 -2.159 -12.738 1.00 73.44 77 LYS A O 1
ATOM 628 N N . LYS A 1 78 ? -5.614 -0.576 -11.908 1.00 67.31 78 LYS A N 1
ATOM 629 C CA . LYS A 1 78 ? -4.731 -0.537 -13.081 1.00 67.31 78 LYS A CA 1
ATOM 630 C C . LYS A 1 78 ? -3.966 -1.848 -13.257 1.00 67.31 78 LYS A C 1
ATOM 632 O O . LYS A 1 78 ? -3.906 -2.329 -14.379 1.00 67.31 78 LYS A O 1
ATOM 637 N N . THR A 1 79 ? -3.459 -2.449 -12.173 1.00 62.84 79 THR A N 1
ATOM 638 C CA . THR A 1 79 ? -2.827 -3.782 -12.232 1.00 62.84 79 THR A CA 1
ATOM 639 C C . THR A 1 79 ? -3.781 -4.819 -12.794 1.00 62.84 79 THR A C 1
ATOM 641 O O . THR A 1 79 ? -3.421 -5.550 -13.703 1.00 62.84 79 THR A O 1
ATOM 644 N N . GLN A 1 80 ? -5.004 -4.855 -12.271 1.00 65.75 80 GLN A N 1
ATOM 645 C CA . GLN A 1 80 ? -5.959 -5.892 -12.629 1.00 65.75 80 GLN A CA 1
ATOM 646 C C . GLN A 1 80 ? -6.417 -5.758 -14.084 1.00 65.75 80 GLN A C 1
ATOM 648 O O . GLN A 1 80 ? -6.472 -6.742 -14.809 1.00 65.75 80 GLN A O 1
ATOM 653 N N . GLN A 1 81 ? -6.630 -4.524 -14.557 1.00 67.88 81 GLN A N 1
ATOM 654 C CA . GLN A 1 81 ? -6.894 -4.269 -15.976 1.00 67.88 81 GLN A CA 1
ATOM 655 C C . GLN A 1 81 ? -5.718 -4.645 -16.885 1.00 67.88 81 GLN A C 1
ATOM 657 O O . GLN A 1 81 ? -5.940 -5.098 -18.007 1.00 67.88 81 GLN A O 1
ATOM 662 N N . GLU A 1 82 ? -4.476 -4.433 -16.445 1.00 67.38 82 GLU A N 1
ATOM 663 C CA . GLU A 1 82 ? -3.304 -4.858 -17.211 1.00 67.38 82 GLU A CA 1
ATOM 664 C C . GLU A 1 82 ? -3.179 -6.385 -17.235 1.00 67.38 82 GLU A C 1
ATOM 666 O O . GLU A 1 82 ? -2.987 -6.939 -18.313 1.00 67.38 82 GLU A O 1
ATOM 671 N N . GLU A 1 83 ? -3.360 -7.073 -16.106 1.00 67.31 83 GLU A N 1
ATOM 672 C CA . GLU A 1 83 ? -3.364 -8.542 -16.019 1.00 67.31 83 GLU A CA 1
ATOM 673 C C . GLU A 1 83 ? -4.444 -9.176 -16.907 1.00 67.31 83 GLU A C 1
ATOM 675 O O . GLU A 1 83 ? -4.133 -10.064 -17.703 1.00 67.31 83 GLU A O 1
ATOM 680 N N . ASP A 1 84 ? -5.681 -8.674 -16.858 1.00 73.50 84 ASP A N 1
ATOM 681 C CA . ASP A 1 84 ? -6.785 -9.157 -17.699 1.00 73.50 84 ASP A CA 1
ATOM 682 C C . ASP A 1 84 ? -6.494 -8.942 -19.194 1.00 73.50 84 ASP A C 1
ATOM 684 O O . ASP A 1 84 ? -6.779 -9.796 -20.047 1.00 73.50 84 ASP A O 1
ATOM 688 N N . ARG A 1 85 ? -5.864 -7.810 -19.534 1.00 77.62 85 ARG A N 1
ATOM 689 C CA . ARG A 1 85 ? -5.438 -7.514 -20.905 1.00 77.62 85 ARG A CA 1
ATOM 690 C C . ARG A 1 85 ? -4.336 -8.467 -21.363 1.00 77.62 85 ARG A C 1
ATOM 692 O O . ARG A 1 85 ? -4.404 -8.964 -22.486 1.00 77.62 85 ARG A O 1
ATOM 699 N N . TRP A 1 86 ? -3.343 -8.747 -20.521 1.00 74.56 86 TRP A N 1
ATOM 700 C CA . TRP A 1 86 ? -2.289 -9.718 -20.821 1.00 74.56 86 TRP A CA 1
ATOM 701 C C . TRP A 1 86 ? -2.855 -11.128 -21.001 1.00 74.56 86 TRP A C 1
ATOM 703 O O . TRP A 1 86 ? -2.513 -11.793 -21.978 1.00 74.56 86 TRP A O 1
ATOM 713 N N . ALA A 1 87 ? -3.775 -11.555 -20.134 1.00 80.94 87 ALA A N 1
ATOM 714 C CA . ALA A 1 87 ? -4.454 -12.844 -20.249 1.00 80.94 87 ALA A CA 1
ATOM 715 C C . ALA A 1 87 ? -5.210 -12.977 -21.582 1.00 80.94 87 ALA A C 1
ATOM 717 O O . ALA A 1 87 ? -5.105 -14.001 -22.260 1.00 80.94 87 ALA A O 1
ATOM 718 N N . THR A 1 88 ? -5.904 -11.916 -22.003 1.00 84.44 88 THR A N 1
ATOM 719 C CA . THR A 1 88 ? -6.613 -11.869 -23.293 1.00 84.44 88 THR A CA 1
ATOM 720 C C . THR A 1 88 ? -5.646 -12.002 -24.474 1.00 84.44 88 THR A C 1
ATOM 722 O O . THR A 1 88 ? -5.866 -12.807 -25.378 1.00 84.44 88 THR A O 1
ATOM 725 N N . LEU A 1 89 ? -4.525 -11.2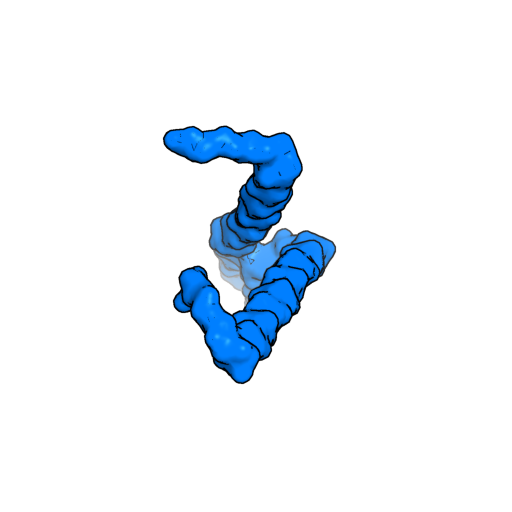73 -24.447 1.00 83.94 89 LEU A N 1
ATOM 726 C CA . LEU A 1 89 ? -3.504 -11.334 -25.499 1.00 83.94 89 LEU A CA 1
ATOM 727 C C . LEU A 1 89 ? -2.843 -12.721 -25.595 1.00 83.94 89 LEU A C 1
ATOM 729 O O . LEU A 1 89 ? -2.555 -13.188 -26.698 1.00 83.94 89 LEU A O 1
ATOM 733 N N . ILE A 1 90 ? -2.642 -13.404 -24.463 1.00 83.12 90 ILE A N 1
ATOM 734 C CA . ILE A 1 90 ? -2.129 -14.782 -24.429 1.00 83.12 90 ILE A CA 1
ATOM 735 C C . ILE A 1 90 ? -3.144 -15.754 -25.048 1.00 83.12 90 ILE A C 1
ATOM 737 O O . ILE A 1 90 ? -2.762 -16.615 -25.845 1.00 83.12 90 ILE A O 1
ATOM 741 N N . GLN A 1 91 ? -4.437 -15.610 -24.737 1.00 85.62 91 GLN A N 1
ATOM 742 C CA . GLN A 1 91 ? -5.483 -16.440 -25.344 1.00 85.62 91 GLN A CA 1
ATOM 743 C C . GLN A 1 91 ? -5.561 -16.250 -26.863 1.00 85.62 91 GLN A C 1
ATOM 745 O O . GLN A 1 91 ? -5.632 -17.238 -27.597 1.00 85.62 91 GLN A O 1
ATOM 750 N N . GLU A 1 92 ? -5.470 -15.011 -27.351 1.00 85.06 92 GLU A N 1
ATOM 751 C CA . GLU A 1 92 ? -5.406 -14.740 -28.790 1.00 85.06 92 GLU A CA 1
ATOM 752 C C . GLU A 1 92 ? -4.164 -15.349 -29.448 1.00 85.06 92 GLU A C 1
ATOM 754 O O . GLU A 1 92 ? -4.257 -15.912 -30.540 1.00 85.06 92 GLU A O 1
ATOM 759 N N . ALA A 1 93 ? -2.998 -15.257 -28.803 1.00 84.00 93 ALA A N 1
ATOM 760 C CA . ALA A 1 93 ? -1.765 -15.843 -29.320 1.00 84.00 93 ALA A CA 1
ATOM 761 C C . ALA A 1 93 ? -1.872 -17.373 -29.431 1.00 84.00 93 ALA A C 1
ATOM 763 O O . ALA A 1 93 ? -1.466 -17.950 -30.444 1.00 84.00 93 ALA A O 1
ATOM 764 N N . LYS A 1 94 ? -2.495 -18.019 -28.436 1.00 83.25 94 LYS A N 1
ATOM 765 C CA . LYS A 1 94 ? -2.785 -19.458 -28.444 1.00 83.25 94 LYS A CA 1
ATOM 766 C C . LYS A 1 94 ? -3.760 -19.837 -29.561 1.00 83.25 94 LYS A C 1
ATOM 768 O O . LYS A 1 94 ? -3.519 -20.815 -30.263 1.00 83.25 94 LYS A O 1
ATOM 773 N N . ALA A 1 95 ? -4.820 -19.052 -29.767 1.00 86.44 95 ALA A N 1
ATOM 774 C CA . ALA A 1 95 ? -5.784 -19.265 -30.851 1.00 86.44 95 ALA A CA 1
ATOM 775 C C . ALA A 1 95 ? -5.143 -19.121 -32.242 1.00 86.44 95 ALA A C 1
ATOM 777 O O . ALA A 1 95 ? -5.490 -19.849 -33.168 1.00 86.44 95 ALA A O 1
ATOM 778 N N . LYS A 1 96 ? -4.157 -18.227 -32.375 1.00 88.00 96 LYS A N 1
ATOM 779 C CA . LYS A 1 96 ? -3.362 -18.030 -33.597 1.00 88.00 96 LYS A CA 1
ATOM 780 C C . LYS A 1 96 ? -2.257 -19.083 -33.784 1.00 88.00 96 LYS A C 1
ATOM 782 O O . LYS A 1 96 ? -1.489 -18.987 -34.736 1.00 88.00 96 LYS A O 1
ATOM 787 N N . GLY A 1 97 ? -2.160 -20.079 -32.898 1.00 84.94 97 GLY A N 1
ATOM 788 C CA . GLY A 1 97 ? -1.193 -21.176 -32.999 1.00 84.94 97 GLY A CA 1
ATOM 789 C C . GLY A 1 97 ? 0.256 -20.775 -32.711 1.00 84.94 97 GLY A C 1
ATOM 790 O O . GLY A 1 97 ? 1.177 -21.533 -33.019 1.00 84.94 97 GLY A O 1
ATOM 791 N N . LEU A 1 98 ? 0.479 -19.596 -32.123 1.00 82.38 98 LEU A N 1
ATOM 792 C CA . LEU A 1 98 ? 1.811 -19.174 -31.704 1.00 82.38 98 LEU A CA 1
ATOM 793 C C . LEU A 1 98 ? 2.267 -20.059 -30.534 1.00 82.38 98 LEU A C 1
ATOM 795 O O . LEU A 1 98 ? 1.460 -20.487 -29.708 1.00 82.38 98 LEU A O 1
ATOM 799 N N . ARG A 1 99 ? 3.569 -20.346 -30.459 1.00 75.38 99 ARG A N 1
ATOM 800 C CA . ARG A 1 99 ? 4.201 -20.996 -29.302 1.00 75.38 99 ARG A CA 1
ATOM 801 C C . ARG A 1 99 ? 4.995 -19.949 -28.540 1.00 75.38 99 ARG A C 1
ATOM 803 O O . ARG A 1 99 ? 5.781 -19.224 -29.145 1.00 75.38 99 ARG A O 1
ATOM 810 N N . GLY A 1 100 ? 4.831 -19.896 -27.229 1.00 70.38 100 GLY A N 1
ATOM 811 C CA . GLY A 1 100 ? 5.597 -18.997 -26.383 1.00 70.38 100 GLY A CA 1
ATOM 812 C C . GLY A 1 100 ? 5.721 -19.528 -24.960 1.00 70.38 100 GLY A C 1
ATOM 813 O O . GLY A 1 100 ? 5.027 -20.478 -24.599 1.00 70.38 100 GLY A O 1
ATOM 814 N N . PRO A 1 101 ? 6.649 -18.952 -24.180 1.00 65.56 101 PRO A N 1
ATOM 815 C CA . PRO A 1 101 ? 6.928 -19.346 -22.807 1.00 65.56 101 PRO A CA 1
ATOM 816 C C . PRO A 1 101 ? 5.920 -18.676 -21.863 1.00 65.56 101 PRO A C 1
ATOM 818 O O . PRO A 1 101 ? 6.285 -17.797 -21.084 1.00 65.56 101 PRO A O 1
ATOM 821 N N . TRP A 1 102 ? 4.646 -19.033 -22.013 1.00 64.06 102 TRP A N 1
ATOM 822 C CA . TRP A 1 102 ? 3.586 -18.739 -21.048 1.00 64.06 102 TRP A CA 1
ATOM 823 C C . TRP A 1 102 ? 3.278 -19.979 -20.216 1.00 64.06 102 TRP A C 1
ATOM 825 O O . TRP A 1 102 ? 3.365 -21.102 -20.769 1.00 64.06 102 TRP A O 1
#

Mean predicted aligned error: 13.86 Å

Foldseek 3Di:
DDDDDPVRVVVVVVVVVLVVLLVVVCCCLPPVLVVVQCVVVVVQVVVCVVDPDRGDRDHSVNPDDPVSVVVVVVSVVVVVVVVVVVVVVVVVCVVVVHDDDD